Protein AF-W7C9S0-F1 (afdb_monomer)

Mean predicted aligned error: 5.29 Å

Sequence (130 aa):
YPRTDSDLITTSEFAYLKENLEDMKALLNTTINTPQTEPRTRYVNNAKVLEHYAIIPTQKLPLLNKLSEKEKNIYESILKHTLMMFMGDFLYEQTNLTLEVNGLSFNASGNVPMEKGWKALTSDESKKEK

InterPro domains:
  IPR000380 DNA topoisomerase, type IA [PTHR11390] (1-125)
  IPR013497 DNA topoisomerase, type IA, central [PF01131] (1-129)
  IPR013497 DNA topoisomerase, type IA, central [PS52039] (1-130)
  IPR013825 DNA topoisomerase, type IA, central region, subdomain 2 [G3DSA:2.70.20.10] (89-129)
  IPR013826 DNA topoisomerase, type IA, central region, subdomain 3 [G3DSA:1.10.290.10] (1-88)
  IPR023405 DNA topoisomerase, type IA, core domain [SSF56712] (1-129)

pLDDT: mean 92.01, std 13.21, range [2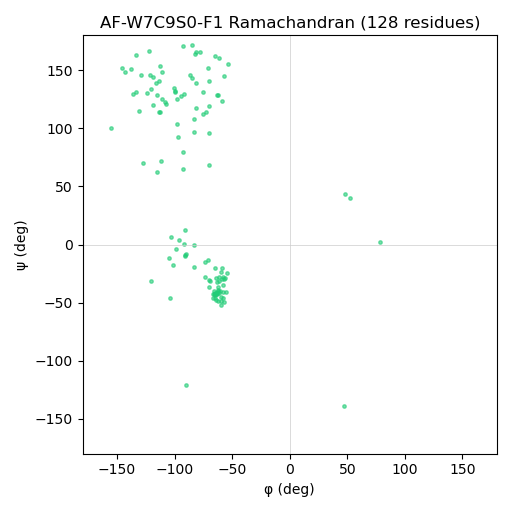9.5, 98.12]

Foldseek 3Di:
DAPDPAQADEPVQLVLCLVCVVVLCVLVVHDADQQQSDDDPVHYDPVPDDPDHDDADDSDDDDLVPDDPVRSVVNNVRSLVSSLNRKDDWDKDKDWDWDADPNDIDIDMDIGTDDCISVVSVDPPPPPDD

Secondary structure (DSSP, 8-state):
--------B-HHHHHHHHHTHHHHHHHTT--------S--TTTB-TTT--S-------SS---GGGS-HHHHHHHHHHHHHHHHTTSPP-EEEEEEEEEEETTEEEEEEEEEEEE-GGGGGT--------

Organism: NCBI:txid1265861

Nearest PDB structures (foldseek):
  2o59-assembly1_A  TM=8.125E-01  e=8.450E-06  Escherichia coli
  2o5e-assembly1_A  TM=8.226E-01  e=1.154E-05  Escherichia coli
  2o19-assembly2_B  TM=8.246E-01  e=2.023E-05  Escherichia coli
  5gvc-assembly1_A  TM=6.255E-01  e=3.808E-03  Homo sapiens
  5gve-assembly1_A  TM=5.679E-01  e=3.158E-03  Homo sapiens

Solvent-accessible surface area (backbone atoms only — not comparable to full-atom values): 8102 Å² total; per-residue (Å²): 109,93,88,50,92,39,79,30,33,34,67,69,57,51,51,48,49,61,73,42,43,67,60,57,30,57,76,68,75,50,92,76,72,58,80,40,83,63,89,47,75,90,43,34,34,66,89,78,40,72,97,45,36,35,78,61,81,63,87,75,78,77,66,65,89,78,43,55,72,69,56,38,54,53,48,52,51,34,48,54,59,54,53,35,68,24,22,46,70,64,39,61,50,75,51,77,46,78,47,76,58,96,91,42,81,45,78,50,74,50,75,46,82,75,38,55,36,34,53,68,82,67,65,73,90,76,80,77,84,128

Radius of gyration: 19.3 Å; Cα contacts (8 Å, |Δi|>4): 145; chains: 1; bounding box: 35×36×61 Å

Structure (mmCIF, N/CA/C/O backbone):
data_AF-W7C9S0-F1
#
_entry.id   AF-W7C9S0-F1
#
loop_
_atom_site.group_PDB
_atom_site.id
_atom_site.type_symbol
_atom_site.label_atom_id
_atom_site.label_alt_id
_atom_site.label_comp_id
_atom_site.label_asym_id
_atom_site.label_entity_id
_atom_site.label_seq_id
_atom_site.pdbx_PDB_ins_code
_atom_site.Cartn_x
_atom_site.Cartn_y
_atom_site.Cartn_z
_atom_site.occupancy
_atom_site.B_iso_or_equiv
_atom_site.auth_seq_id
_atom_site.auth_comp_id
_atom_site.auth_asym_id
_atom_site.auth_atom_id
_atom_site.pdbx_PDB_model_num
ATOM 1 N N . TYR A 1 1 ? 14.780 0.882 -6.952 1.00 89.19 1 TYR A N 1
ATOM 2 C CA . TYR A 1 1 ? 16.017 0.478 -6.247 1.00 89.19 1 TYR A CA 1
ATOM 3 C C . TYR A 1 1 ? 15.613 -0.174 -4.927 1.00 89.19 1 TYR A C 1
ATOM 5 O O . TYR A 1 1 ? 14.808 0.427 -4.234 1.00 89.19 1 TYR A O 1
ATOM 13 N N . PRO A 1 2 ? 16.064 -1.399 -4.593 1.00 91.25 2 PRO A N 1
ATOM 14 C CA . PRO A 1 2 ? 15.486 -2.174 -3.485 1.00 91.25 2 PRO A CA 1
ATOM 15 C C . PRO A 1 2 ? 16.031 -1.823 -2.088 1.00 91.25 2 PRO A C 1
ATOM 17 O O . PRO A 1 2 ? 15.617 -2.444 -1.117 1.00 91.25 2 PRO A O 1
ATOM 20 N N . ARG A 1 3 ? 16.970 -0.875 -1.959 1.00 94.19 3 ARG A N 1
ATOM 21 C CA . ARG A 1 3 ? 17.512 -0.435 -0.660 1.00 94.19 3 ARG A CA 1
ATOM 22 C C . ARG A 1 3 ? 17.065 0.995 -0.369 1.00 94.19 3 ARG A C 1
ATOM 24 O O . ARG A 1 3 ? 17.844 1.925 -0.495 1.00 94.19 3 ARG A O 1
ATOM 31 N N . THR A 1 4 ? 15.795 1.168 -0.054 1.00 93.88 4 THR A N 1
ATOM 32 C CA . THR A 1 4 ? 15.208 2.479 0.234 1.00 93.88 4 THR A CA 1
ATOM 33 C C . THR A 1 4 ? 14.610 2.474 1.633 1.00 93.88 4 THR A C 1
ATOM 35 O O . THR A 1 4 ? 14.114 1.445 2.091 1.00 93.88 4 THR A O 1
ATOM 38 N N . ASP A 1 5 ? 14.686 3.612 2.306 1.00 92.69 5 ASP A N 1
ATOM 39 C CA . ASP A 1 5 ? 13.991 3.926 3.552 1.00 92.69 5 ASP A CA 1
ATOM 40 C C . ASP A 1 5 ? 12.718 4.757 3.306 1.00 92.69 5 ASP A C 1
ATOM 42 O O . ASP A 1 5 ? 11.962 5.015 4.241 1.00 92.69 5 ASP A O 1
ATOM 46 N N . SER A 1 6 ? 12.457 5.148 2.053 1.00 94.31 6 SER A N 1
ATOM 47 C CA . SER A 1 6 ? 11.277 5.920 1.670 1.00 94.31 6 SER A CA 1
ATOM 48 C C . SER A 1 6 ? 10.040 5.039 1.498 1.00 94.31 6 SER A C 1
ATOM 50 O O . SER A 1 6 ? 10.088 3.972 0.884 1.00 94.31 6 SER A O 1
ATOM 52 N N . ASP A 1 7 ? 8.904 5.543 1.971 1.00 94.56 7 ASP A N 1
ATOM 53 C CA . ASP A 1 7 ? 7.554 5.020 1.752 1.00 94.56 7 ASP A CA 1
ATOM 54 C C . ASP A 1 7 ? 6.762 5.835 0.708 1.00 94.56 7 ASP A C 1
ATOM 56 O O . ASP A 1 7 ? 5.579 5.579 0.480 1.00 94.56 7 ASP A O 1
ATOM 60 N N . LEU A 1 8 ? 7.416 6.795 0.042 1.00 97.19 8 LEU A N 1
ATOM 61 C CA . LEU A 1 8 ? 6.802 7.724 -0.906 1.00 97.19 8 LEU A CA 1
ATOM 62 C C . LEU A 1 8 ? 7.280 7.479 -2.338 1.00 97.19 8 LEU A C 1
ATOM 64 O O . LEU A 1 8 ? 8.395 7.019 -2.582 1.00 97.19 8 LEU A O 1
ATOM 68 N N . ILE A 1 9 ? 6.433 7.844 -3.296 1.00 97.56 9 ILE A N 1
ATOM 69 C CA . ILE A 1 9 ? 6.737 7.862 -4.730 1.00 97.56 9 ILE A CA 1
ATOM 70 C C . ILE A 1 9 ? 6.532 9.265 -5.309 1.00 97.56 9 ILE A C 1
ATOM 72 O O . ILE A 1 9 ? 5.940 10.133 -4.661 1.00 97.56 9 ILE A O 1
ATOM 76 N N . THR A 1 10 ? 7.016 9.511 -6.527 1.00 97.31 10 THR A N 1
ATOM 77 C CA . THR A 1 10 ? 6.752 10.776 -7.225 1.00 97.31 10 THR A CA 1
ATOM 78 C C . THR A 1 10 ? 5.523 10.660 -8.127 1.00 97.31 10 THR A C 1
ATOM 80 O O . THR A 1 10 ? 4.973 9.578 -8.356 1.00 97.31 10 THR A O 1
ATOM 83 N N . THR A 1 11 ? 5.079 11.793 -8.666 1.00 97.06 11 THR A N 1
ATOM 84 C CA . THR A 1 11 ? 4.000 11.848 -9.659 1.00 97.06 11 THR A CA 1
ATOM 85 C C . THR A 1 11 ? 4.316 11.038 -10.915 1.00 97.06 11 THR A C 1
ATOM 87 O O . THR A 1 11 ? 3.396 10.507 -11.532 1.00 97.06 11 THR A O 1
ATOM 90 N N . SER A 1 12 ? 5.596 10.912 -11.278 1.00 95.94 12 SER A N 1
ATOM 91 C CA . SER A 1 12 ? 6.033 10.132 -12.439 1.00 95.94 12 SER A CA 1
ATOM 92 C C . SER A 1 12 ? 5.771 8.643 -12.234 1.00 95.94 12 SER A C 1
ATOM 94 O O . SER A 1 12 ? 5.212 7.989 -13.113 1.00 95.94 12 SER A O 1
ATOM 96 N N . GLU A 1 13 ? 6.113 8.112 -11.055 1.00 96.88 13 GLU A N 1
ATOM 97 C CA . GLU A 1 13 ? 5.837 6.714 -10.734 1.00 96.88 13 GLU A CA 1
ATOM 98 C C . GLU A 1 13 ? 4.342 6.435 -10.631 1.00 96.88 13 GLU A C 1
ATOM 100 O O . GLU A 1 13 ? 3.850 5.443 -11.166 1.00 96.88 13 GLU A O 1
ATOM 105 N N . PHE A 1 14 ? 3.600 7.336 -9.986 1.00 98.06 14 PHE A N 1
ATOM 106 C CA . PHE A 1 14 ? 2.153 7.200 -9.876 1.00 98.06 14 PHE A CA 1
ATOM 107 C C . PHE A 1 14 ? 1.478 7.120 -11.254 1.00 98.06 14 PHE A C 1
ATOM 109 O O . PHE A 1 14 ? 0.576 6.305 -11.442 1.00 98.06 14 PHE A O 1
ATOM 116 N N . ALA A 1 15 ? 1.930 7.927 -12.221 1.00 97.69 15 ALA A N 1
ATOM 117 C CA . ALA A 1 15 ? 1.369 7.952 -13.568 1.00 97.69 15 ALA A CA 1
ATOM 118 C C . ALA A 1 15 ? 1.477 6.587 -14.265 1.00 97.69 15 ALA A C 1
ATOM 120 O O . ALA A 1 15 ? 0.456 6.046 -14.688 1.00 97.69 15 ALA A O 1
ATOM 121 N N . TYR A 1 16 ? 2.668 5.976 -14.310 1.00 97.38 16 TYR A N 1
ATOM 122 C CA . TYR A 1 16 ? 2.798 4.674 -14.975 1.00 97.38 16 TYR A CA 1
ATOM 123 C C . TYR A 1 16 ? 2.116 3.547 -14.192 1.00 97.38 16 TYR A C 1
ATOM 125 O O . TYR A 1 16 ? 1.641 2.584 -14.793 1.00 97.38 16 TYR A O 1
ATOM 133 N N . LEU A 1 17 ? 2.047 3.634 -12.859 1.00 98.12 17 LEU A N 1
ATOM 134 C CA . LEU A 1 17 ? 1.304 2.657 -12.060 1.00 98.12 17 LEU A CA 1
ATOM 135 C C . LEU A 1 17 ? -0.199 2.729 -12.353 1.00 98.12 17 LEU A C 1
ATOM 137 O O . LEU A 1 17 ? -0.846 1.691 -12.459 1.00 98.12 17 LEU A O 1
ATOM 141 N N . LYS A 1 18 ? -0.746 3.940 -12.524 1.00 97.81 18 LYS A N 1
ATOM 142 C CA . LYS A 1 18 ? -2.142 4.156 -12.929 1.00 97.81 18 LYS A CA 1
ATOM 143 C C . LYS A 1 18 ? -2.409 3.592 -14.326 1.00 97.81 18 LYS A C 1
ATOM 145 O O . LYS A 1 18 ? -3.433 2.947 -14.523 1.00 97.81 18 LYS A O 1
ATOM 150 N N . GLU A 1 19 ? -1.491 3.792 -15.272 1.00 97.25 19 GLU A N 1
ATOM 151 C CA . GLU A 1 19 ? -1.598 3.237 -16.630 1.00 97.25 19 GLU A CA 1
ATOM 152 C C . GLU A 1 19 ? -1.601 1.700 -16.640 1.00 97.25 19 GLU A C 1
ATOM 154 O O . GLU A 1 19 ? -2.376 1.097 -17.374 1.00 97.25 19 GLU A O 1
ATOM 159 N N . ASN A 1 20 ? -0.790 1.063 -15.788 1.00 96.62 20 ASN A N 1
ATOM 160 C CA . ASN A 1 20 ? -0.679 -0.400 -15.695 1.00 96.62 20 ASN A CA 1
ATOM 161 C C . ASN A 1 20 ? -1.644 -1.029 -14.668 1.00 96.62 20 ASN A C 1
ATOM 163 O O . ASN A 1 20 ? -1.480 -2.191 -14.293 1.00 96.62 20 ASN A O 1
ATOM 167 N N . LEU A 1 21 ? -2.632 -0.281 -14.164 1.00 96.81 21 LEU A N 1
ATOM 168 C CA . LEU A 1 21 ? -3.471 -0.714 -13.043 1.00 96.81 21 LEU A CA 1
ATOM 169 C C . LEU A 1 21 ? -4.242 -2.008 -13.334 1.00 96.81 21 LEU A C 1
ATOM 171 O O . LEU A 1 21 ? -4.268 -2.914 -12.499 1.00 96.81 21 LEU A O 1
ATOM 175 N N . GLU A 1 22 ? -4.848 -2.104 -14.516 1.00 96.00 22 GLU A N 1
ATOM 176 C CA . GLU A 1 22 ? -5.620 -3.285 -14.914 1.00 96.00 22 GLU A CA 1
ATOM 177 C C . GLU A 1 22 ? -4.721 -4.501 -15.162 1.00 96.00 22 GLU A C 1
ATOM 179 O O . GLU A 1 22 ? -5.062 -5.609 -14.746 1.00 96.00 22 GLU A O 1
ATOM 184 N N . ASP A 1 23 ? -3.525 -4.300 -15.717 1.00 96.31 23 ASP A N 1
ATOM 185 C CA . ASP A 1 23 ? -2.553 -5.379 -15.897 1.00 96.31 23 ASP A CA 1
ATOM 186 C C . ASP A 1 23 ? -2.059 -5.910 -14.544 1.00 96.31 23 ASP A C 1
ATOM 188 O O . ASP A 1 23 ? -1.999 -7.121 -14.332 1.00 96.31 23 ASP A O 1
ATOM 192 N N . MET A 1 24 ? -1.778 -5.028 -13.577 1.00 96.19 24 MET A N 1
ATOM 193 C CA . MET A 1 24 ? -1.408 -5.435 -12.214 1.00 96.19 24 MET A CA 1
ATOM 194 C C . MET A 1 24 ? -2.514 -6.256 -11.531 1.00 96.19 24 MET A C 1
ATOM 196 O O . MET A 1 24 ? -2.214 -7.243 -10.853 1.00 96.19 24 MET A O 1
ATOM 200 N N . LYS A 1 25 ? -3.790 -5.889 -11.719 1.00 95.62 25 LYS A N 1
ATOM 201 C CA . LYS A 1 25 ? -4.937 -6.670 -11.219 1.00 95.62 25 LYS A CA 1
ATOM 202 C C . LYS A 1 25 ? -5.026 -8.038 -11.892 1.00 95.62 25 LYS A C 1
ATOM 204 O O . LYS A 1 25 ? -5.234 -9.041 -11.205 1.00 95.62 25 LYS A O 1
ATOM 209 N N . ALA A 1 26 ? -4.828 -8.085 -13.209 1.00 95.00 26 ALA A N 1
ATOM 210 C CA . ALA A 1 26 ? -4.828 -9.321 -13.982 1.00 95.00 26 ALA A CA 1
ATOM 211 C C . ALA A 1 26 ? -3.700 -10.267 -13.542 1.00 95.00 26 ALA A C 1
ATOM 213 O O . ALA A 1 26 ? -3.939 -11.460 -13.377 1.00 95.00 26 ALA A O 1
ATOM 214 N N . LEU A 1 27 ? -2.501 -9.745 -13.253 1.00 94.06 27 LEU A N 1
ATOM 215 C CA . LEU A 1 27 ? -1.377 -10.539 -12.741 1.00 94.06 27 LEU A CA 1
ATOM 216 C C . LEU A 1 27 ? -1.706 -11.260 -11.424 1.00 94.06 27 LEU A C 1
ATOM 218 O O . LEU A 1 27 ? -1.233 -12.373 -11.202 1.00 94.06 27 LEU A O 1
ATOM 222 N N . LEU A 1 28 ? -2.517 -10.641 -10.562 1.00 92.50 28 LEU A N 1
ATOM 223 C CA . LEU A 1 28 ? -2.9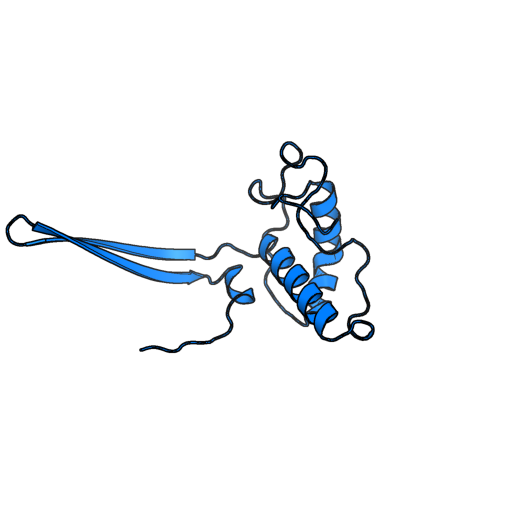62 -11.226 -9.295 1.00 92.50 28 LEU A CA 1
ATOM 224 C C . LEU A 1 28 ? -4.289 -11.992 -9.400 1.00 92.50 28 LEU A C 1
ATOM 226 O O . LEU A 1 28 ? -4.768 -12.492 -8.382 1.00 92.50 28 LEU A O 1
ATOM 230 N N . ASN A 1 29 ? -4.901 -12.067 -10.588 1.00 92.56 29 ASN A N 1
ATOM 231 C CA . ASN A 1 29 ? -6.251 -12.599 -10.799 1.00 92.56 29 ASN A CA 1
ATOM 232 C C . ASN A 1 29 ? -7.279 -12.024 -9.803 1.00 92.56 29 ASN A C 1
ATOM 234 O O . ASN A 1 29 ? -8.077 -12.762 -9.222 1.00 92.56 29 ASN A O 1
ATOM 238 N N . THR A 1 30 ? -7.237 -10.711 -9.559 1.00 88.75 30 THR A N 1
ATOM 239 C CA . THR A 1 30 ? -8.077 -10.055 -8.548 1.00 88.75 30 THR A CA 1
ATOM 240 C C . THR A 1 30 ? -9.015 -9.015 -9.154 1.00 88.75 30 THR A C 1
ATOM 242 O O . THR A 1 30 ? -8.653 -8.293 -10.078 1.00 88.75 30 THR A O 1
ATOM 245 N N . THR A 1 31 ? -10.226 -8.905 -8.607 1.00 88.88 31 THR A N 1
ATOM 246 C CA . THR A 1 31 ? -11.254 -7.940 -9.026 1.00 88.88 31 THR A CA 1
ATOM 247 C C . THR A 1 31 ? -11.542 -6.954 -7.896 1.00 88.88 31 THR A C 1
ATOM 249 O O . THR A 1 31 ? -12.637 -6.918 -7.333 1.00 88.88 31 THR A O 1
ATOM 252 N N . ILE A 1 32 ? -10.525 -6.187 -7.508 1.00 92.25 32 ILE A N 1
ATOM 253 C CA . ILE A 1 32 ? -10.644 -5.149 -6.478 1.00 92.25 32 ILE A CA 1
ATOM 254 C C . ILE A 1 32 ? -11.155 -3.831 -7.061 1.00 92.25 32 ILE A C 1
ATOM 256 O O . ILE A 1 32 ? -10.774 -3.426 -8.162 1.00 92.25 32 ILE A O 1
ATOM 260 N N . ASN A 1 33 ? -11.974 -3.127 -6.280 1.00 94.38 33 ASN A N 1
ATOM 261 C CA . ASN A 1 33 ? -12.354 -1.756 -6.593 1.00 94.38 33 ASN A CA 1
ATOM 262 C C . ASN A 1 33 ? -11.191 -0.800 -6.286 1.00 94.38 33 ASN A C 1
ATOM 264 O O . ASN A 1 33 ? -10.623 -0.833 -5.191 1.00 94.38 33 ASN A O 1
ATOM 268 N N . THR A 1 34 ? -10.873 0.075 -7.236 1.00 96.25 34 THR A N 1
ATOM 269 C CA . THR A 1 34 ? -9.762 1.030 -7.150 1.00 96.25 34 THR A CA 1
ATOM 270 C C . THR A 1 34 ? -10.239 2.456 -7.439 1.00 96.25 34 THR A C 1
ATOM 272 O O . THR A 1 34 ? -9.945 2.996 -8.507 1.00 96.25 34 THR A O 1
ATOM 275 N N . PRO A 1 35 ? -11.022 3.067 -6.531 1.00 96.50 35 PRO A N 1
ATOM 276 C CA . PRO A 1 35 ? -11.611 4.386 -6.758 1.00 96.50 35 PRO A CA 1
ATOM 277 C C . PRO A 1 35 ? -10.594 5.537 -6.666 1.00 96.50 35 PRO A C 1
ATOM 279 O O . PRO A 1 35 ? -10.898 6.648 -7.088 1.00 96.50 35 PRO A O 1
ATOM 282 N N . GLN A 1 36 ? -9.401 5.308 -6.103 1.00 97.12 36 GLN A N 1
ATOM 283 C CA . GLN A 1 36 ? -8.397 6.350 -5.871 1.00 97.12 36 GLN A CA 1
ATOM 284 C C . GLN A 1 36 ? -7.422 6.434 -7.046 1.00 97.12 36 GLN A C 1
ATOM 286 O O . GLN A 1 36 ? -6.314 5.909 -6.992 1.00 97.12 36 GLN A O 1
ATOM 291 N N . THR A 1 37 ? -7.837 7.092 -8.128 1.00 95.62 37 THR A N 1
ATOM 292 C CA . THR A 1 37 ? -7.013 7.246 -9.339 1.00 95.62 37 THR A CA 1
ATOM 293 C C . THR A 1 37 ? -6.243 8.562 -9.401 1.00 95.62 37 THR A C 1
ATOM 295 O O . THR A 1 37 ? -5.572 8.823 -10.395 1.00 95.62 37 THR A O 1
ATOM 298 N N . GLU A 1 38 ? -6.319 9.391 -8.364 1.00 97.44 38 GLU A N 1
ATOM 299 C CA . GLU A 1 38 ? -5.589 10.656 -8.271 1.00 97.44 38 GLU A CA 1
ATOM 300 C C . GLU A 1 38 ? -4.502 10.589 -7.186 1.00 97.44 38 GLU A C 1
ATOM 302 O O . GLU A 1 38 ? -4.680 9.879 -6.190 1.00 97.44 38 GLU A O 1
ATOM 307 N N . PRO A 1 39 ? -3.374 11.309 -7.345 1.00 96.75 39 PRO A N 1
ATOM 308 C CA . PRO A 1 39 ? -2.291 11.288 -6.369 1.00 96.75 39 PRO A CA 1
ATOM 309 C C . PRO A 1 39 ? -2.755 11.739 -4.979 1.00 96.75 39 PRO A C 1
ATOM 311 O O . PRO A 1 39 ? -3.225 12.862 -4.793 1.00 96.75 39 PRO A O 1
ATOM 314 N N . ARG A 1 40 ? -2.562 10.886 -3.969 1.00 96.75 40 ARG A N 1
ATOM 315 C CA . ARG A 1 40 ? -2.791 11.232 -2.557 1.00 96.75 40 ARG A CA 1
ATOM 316 C C . ARG A 1 40 ? -1.460 11.572 -1.897 1.00 96.75 40 ARG A C 1
ATOM 318 O O . ARG A 1 40 ? -0.520 10.782 -1.960 1.00 96.75 40 ARG A O 1
ATOM 325 N N . THR A 1 41 ? -1.399 12.698 -1.188 1.00 95.00 41 THR A N 1
ATOM 326 C CA . THR A 1 41 ? -0.174 13.221 -0.540 1.00 95.00 41 THR A CA 1
ATOM 327 C C . THR A 1 41 ? 0.468 12.273 0.474 1.00 95.00 41 THR A C 1
ATOM 329 O O . THR A 1 41 ? 1.650 12.413 0.781 1.00 95.00 41 THR A O 1
ATOM 332 N N . ARG A 1 42 ? -0.304 11.307 0.987 1.00 94.94 42 ARG A N 1
ATOM 333 C CA . ARG A 1 42 ? 0.172 10.231 1.864 1.00 94.94 42 ARG A CA 1
ATOM 334 C C . ARG A 1 42 ? 1.165 9.289 1.178 1.00 94.94 42 ARG A C 1
ATOM 336 O O . ARG A 1 42 ? 1.989 8.714 1.871 1.00 94.94 42 ARG A O 1
ATOM 343 N N . TYR A 1 43 ? 1.063 9.123 -0.139 1.00 96.12 43 TYR A N 1
ATOM 344 C CA . TYR A 1 43 ? 1.861 8.164 -0.910 1.00 96.12 43 TYR A CA 1
ATOM 345 C C . TYR A 1 43 ? 2.695 8.852 -1.994 1.00 96.12 43 TYR A C 1
ATOM 347 O O . TYR A 1 43 ? 3.787 8.400 -2.316 1.00 96.12 43 TYR A O 1
ATOM 355 N N . VAL A 1 44 ? 2.190 9.957 -2.552 1.00 97.62 44 VAL A N 1
ATOM 356 C CA . VAL A 1 44 ? 2.814 10.669 -3.670 1.00 97.62 44 VAL A CA 1
ATOM 357 C C . VAL A 1 44 ? 3.296 12.039 -3.207 1.00 97.62 44 VAL A C 1
ATOM 359 O O . VAL A 1 44 ? 2.486 12.898 -2.849 1.00 97.62 44 VAL A O 1
ATOM 362 N N . ASN A 1 45 ? 4.612 12.257 -3.205 1.00 97.38 45 ASN A N 1
ATOM 363 C CA . ASN A 1 45 ? 5.198 13.530 -2.791 1.00 97.38 45 ASN A CA 1
ATOM 364 C C . ASN A 1 45 ? 6.587 13.778 -3.403 1.00 97.38 45 ASN A C 1
ATOM 366 O O . ASN A 1 45 ? 7.604 13.328 -2.879 1.00 97.38 45 ASN A O 1
ATOM 370 N N . ASN A 1 46 ? 6.638 14.596 -4.455 1.00 95.25 46 ASN A N 1
ATOM 371 C CA . ASN A 1 46 ? 7.880 14.921 -5.168 1.00 95.25 46 ASN A CA 1
ATOM 372 C C . ASN A 1 46 ? 8.929 15.629 -4.296 1.00 95.25 46 ASN A C 1
ATOM 374 O O . ASN A 1 46 ? 10.115 15.518 -4.570 1.00 95.25 46 ASN A O 1
ATOM 378 N N . ALA A 1 47 ? 8.508 16.368 -3.265 1.00 93.38 47 ALA A N 1
ATOM 379 C CA . ALA A 1 47 ? 9.420 17.148 -2.428 1.00 93.38 47 ALA A CA 1
ATOM 380 C C . ALA A 1 47 ? 10.085 16.319 -1.318 1.00 93.38 47 ALA A C 1
ATOM 382 O O . ALA A 1 47 ? 11.083 16.751 -0.748 1.00 93.38 47 ALA A O 1
ATOM 383 N N . LYS A 1 48 ? 9.510 15.161 -0.973 1.00 90.94 48 LYS A N 1
ATOM 384 C CA . LYS A 1 48 ? 10.003 14.287 0.105 1.00 90.94 48 LYS A CA 1
ATOM 385 C C . LYS A 1 48 ? 10.731 13.046 -0.402 1.00 90.94 48 LYS A C 1
ATOM 387 O O . LYS A 1 48 ? 11.367 12.361 0.392 1.00 90.94 48 LYS A O 1
ATOM 392 N N . VAL A 1 49 ? 10.638 12.758 -1.696 1.00 87.94 49 VAL A N 1
ATOM 393 C CA . VAL A 1 49 ? 11.443 11.718 -2.334 1.00 87.94 49 VAL A CA 1
ATOM 394 C C . VAL A 1 49 ? 12.816 12.307 -2.646 1.00 87.94 49 VAL A C 1
ATOM 396 O O . VAL A 1 49 ? 12.924 13.273 -3.397 1.00 87.94 49 VAL A O 1
ATOM 399 N N . LEU A 1 50 ? 13.854 11.735 -2.034 1.00 85.31 50 LEU A N 1
ATOM 400 C CA . LEU A 1 50 ? 15.251 12.078 -2.299 1.00 85.31 50 LEU A CA 1
ATOM 401 C C . LEU A 1 50 ? 15.790 11.185 -3.430 1.00 85.31 50 LEU A C 1
ATOM 403 O O . LEU A 1 50 ? 15.253 11.175 -4.533 1.00 85.31 50 LEU A O 1
ATOM 407 N N . GLU A 1 51 ? 16.842 10.413 -3.166 1.00 87.69 51 GLU A N 1
ATOM 408 C CA . GLU A 1 51 ? 17.501 9.577 -4.174 1.00 87.69 51 GLU A CA 1
ATOM 409 C C . GLU A 1 51 ? 16.678 8.338 -4.556 1.00 87.69 51 GLU A C 1
ATOM 411 O O . GLU A 1 51 ? 16.788 7.829 -5.677 1.00 87.69 51 GLU A O 1
ATOM 416 N N . HIS A 1 52 ? 15.847 7.836 -3.638 1.00 93.75 52 HIS A N 1
ATOM 417 C CA . HIS A 1 52 ? 15.090 6.603 -3.822 1.00 93.75 52 HIS A CA 1
ATOM 418 C C . HIS A 1 52 ? 13.645 6.751 -3.345 1.00 93.75 52 HIS A C 1
ATOM 420 O O . HIS A 1 52 ? 13.387 7.166 -2.220 1.00 93.75 52 HIS A O 1
ATOM 426 N N . TYR A 1 53 ? 12.706 6.366 -4.208 1.00 95.62 53 TYR A N 1
ATOM 427 C CA . TYR A 1 53 ? 11.297 6.181 -3.864 1.00 95.62 53 TYR A CA 1
ATOM 428 C C . TYR A 1 53 ? 11.045 4.776 -3.293 1.00 95.62 53 TYR A C 1
ATOM 430 O O . TYR A 1 53 ? 11.936 3.921 -3.320 1.00 95.62 53 TYR A O 1
ATOM 438 N N . ALA A 1 54 ? 9.832 4.544 -2.790 1.00 97.25 54 ALA A N 1
ATOM 439 C CA . ALA A 1 54 ? 9.365 3.263 -2.261 1.00 97.25 54 ALA A CA 1
ATOM 440 C C . ALA A 1 54 ? 9.535 2.088 -3.240 1.00 97.25 54 ALA A C 1
ATOM 442 O O . ALA A 1 54 ? 9.548 2.241 -4.458 1.00 97.25 54 ALA A O 1
ATOM 443 N N . ILE A 1 55 ? 9.626 0.861 -2.729 1.00 97.69 55 ILE A N 1
ATOM 444 C CA . ILE A 1 55 ? 9.695 -0.316 -3.604 1.00 97.69 55 ILE A CA 1
ATOM 445 C C . ILE A 1 55 ? 8.319 -0.559 -4.236 1.00 97.69 55 ILE A C 1
ATOM 447 O O . ILE A 1 55 ? 7.369 -0.926 -3.551 1.00 97.69 55 ILE A O 1
ATOM 451 N N . ILE A 1 56 ? 8.242 -0.391 -5.555 1.00 97.44 56 ILE A N 1
ATOM 452 C CA . ILE A 1 56 ? 7.045 -0.600 -6.378 1.00 97.44 56 ILE A CA 1
ATOM 453 C C . ILE A 1 56 ? 7.396 -1.416 -7.636 1.00 97.44 56 ILE A C 1
ATOM 455 O O . ILE A 1 56 ? 8.580 -1.523 -7.987 1.00 97.44 56 ILE A O 1
ATOM 459 N N . PRO A 1 57 ? 6.404 -2.004 -8.330 1.00 97.06 57 PRO A N 1
ATOM 460 C CA . PRO A 1 57 ? 6.605 -2.596 -9.644 1.00 97.06 57 PRO A CA 1
ATOM 461 C C . PRO A 1 57 ? 7.155 -1.558 -10.618 1.00 97.06 57 PRO A C 1
ATOM 463 O O . PRO A 1 57 ? 6.792 -0.388 -10.563 1.00 97.06 57 PRO A O 1
ATOM 466 N N . THR A 1 58 ? 8.010 -1.989 -11.536 1.00 95.19 58 THR A N 1
ATOM 467 C CA . THR A 1 58 ? 8.427 -1.148 -12.657 1.00 95.19 58 THR A CA 1
ATOM 468 C C . THR A 1 58 ? 7.334 -1.106 -13.727 1.00 95.19 58 THR A C 1
ATOM 470 O O . THR A 1 58 ? 6.443 -1.953 -13.752 1.00 95.19 58 THR A O 1
ATOM 473 N N . GLN A 1 59 ? 7.443 -0.163 -14.668 1.00 94.44 59 GLN A N 1
ATOM 474 C CA . GLN A 1 59 ? 6.511 -0.034 -15.797 1.00 94.44 59 GLN A CA 1
ATOM 475 C C . GLN A 1 59 ? 6.399 -1.313 -16.649 1.00 94.44 59 GLN A C 1
ATOM 477 O O . GLN A 1 59 ? 5.360 -1.572 -17.244 1.00 94.44 59 GLN A O 1
ATOM 482 N N . LYS A 1 60 ? 7.458 -2.131 -16.717 1.00 94.50 60 LYS A N 1
ATOM 483 C CA . LYS A 1 60 ? 7.440 -3.409 -17.435 1.00 94.50 60 LYS A CA 1
ATOM 484 C C . LYS A 1 60 ? 7.180 -4.558 -16.465 1.00 94.50 60 LYS A C 1
ATOM 486 O O . LYS A 1 60 ? 8.098 -5.008 -15.777 1.00 94.50 60 LYS A O 1
ATOM 491 N N . LEU A 1 61 ? 5.954 -5.071 -16.474 1.00 94.50 61 LEU A N 1
ATOM 492 C CA . LEU A 1 61 ? 5.566 -6.216 -15.653 1.00 94.50 61 LEU A CA 1
ATOM 493 C C . LEU A 1 61 ? 6.233 -7.521 -16.152 1.00 94.50 61 LEU A C 1
ATOM 495 O O . LEU A 1 61 ? 6.385 -7.725 -17.362 1.00 94.50 61 LEU A O 1
ATOM 499 N N . PRO A 1 62 ? 6.674 -8.411 -15.245 1.00 93.44 62 PRO A N 1
ATOM 500 C CA . PRO A 1 62 ? 7.298 -9.676 -15.593 1.00 93.44 62 PRO A CA 1
ATOM 501 C C . PRO A 1 62 ? 6.253 -10.740 -15.938 1.00 93.44 62 PRO A C 1
ATOM 503 O O . PRO A 1 62 ? 5.079 -10.652 -15.585 1.00 93.44 62 PRO A O 1
ATOM 506 N N . LEU A 1 63 ? 6.718 -11.824 -16.553 1.00 93.00 63 LEU A N 1
ATOM 507 C CA . LEU A 1 63 ? 5.943 -13.056 -16.651 1.00 93.00 63 LEU A CA 1
ATOM 508 C C . LEU A 1 63 ? 6.129 -13.848 -15.352 1.00 93.00 63 LEU A C 1
ATOM 510 O O . LEU A 1 63 ? 7.206 -14.397 -15.119 1.00 93.00 63 LEU A O 1
ATOM 514 N N . LEU A 1 64 ? 5.094 -13.911 -14.508 1.00 90.56 64 LEU A N 1
ATOM 515 C CA . LEU A 1 64 ? 5.177 -14.540 -13.178 1.00 90.56 64 LEU A CA 1
ATOM 516 C C . LEU A 1 64 ? 5.602 -16.016 -13.221 1.00 90.56 64 LEU A C 1
ATOM 518 O O . LEU A 1 64 ? 6.224 -16.500 -12.283 1.00 90.56 64 LEU A O 1
ATOM 522 N N . ASN A 1 65 ? 5.310 -16.728 -14.312 1.00 90.38 65 ASN A N 1
ATOM 523 C CA . ASN A 1 65 ? 5.702 -18.129 -14.500 1.00 90.38 65 ASN A C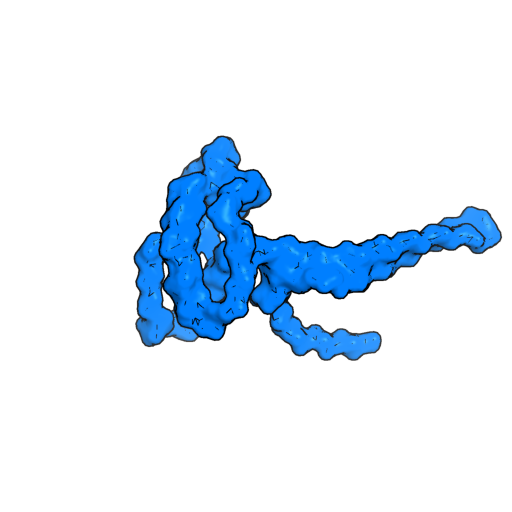A 1
ATOM 524 C C . ASN A 1 65 ? 7.211 -18.337 -14.723 1.00 90.38 65 ASN A C 1
ATOM 526 O O . ASN A 1 65 ? 7.673 -19.473 -14.672 1.00 90.38 65 ASN A O 1
ATOM 530 N N . LYS A 1 66 ? 7.972 -17.269 -14.990 1.00 94.62 66 LYS A N 1
ATOM 531 C CA . LYS A 1 66 ? 9.436 -17.316 -15.121 1.00 94.62 66 LYS A CA 1
ATOM 532 C C . LYS A 1 66 ? 10.163 -17.053 -13.804 1.00 94.62 66 LYS A C 1
ATOM 534 O O . LYS A 1 66 ? 11.381 -17.194 -13.764 1.00 94.62 66 LYS A O 1
ATOM 539 N N . LEU A 1 67 ? 9.441 -16.636 -12.766 1.00 95.00 67 LEU A N 1
ATOM 540 C CA . LEU A 1 67 ? 9.998 -16.375 -11.446 1.00 95.00 67 LEU A CA 1
ATOM 541 C C . LEU A 1 67 ? 10.029 -17.668 -10.631 1.00 95.00 67 LEU A C 1
ATOM 543 O O . LEU A 1 67 ? 9.122 -18.498 -10.727 1.00 95.00 67 LEU A O 1
ATOM 547 N N . SER A 1 68 ? 11.046 -17.820 -9.787 1.00 97.62 68 SER A N 1
ATOM 548 C CA . SER A 1 68 ? 10.995 -18.814 -8.717 1.00 97.62 68 SER A CA 1
ATOM 549 C C . SER A 1 68 ? 9.841 -18.503 -7.762 1.00 97.62 68 SER A C 1
ATOM 551 O O . SER A 1 68 ? 9.373 -17.368 -7.668 1.00 97.62 68 SER A O 1
ATOM 553 N N . GLU A 1 69 ? 9.402 -19.495 -6.992 1.00 96.75 69 GLU A N 1
ATOM 554 C CA . GLU A 1 69 ? 8.326 -19.311 -6.013 1.00 96.75 69 GLU A CA 1
ATOM 555 C C . GLU A 1 69 ? 8.622 -18.172 -5.022 1.00 96.75 69 GLU A C 1
ATOM 557 O O . GLU A 1 69 ? 7.760 -17.345 -4.738 1.00 96.75 69 GLU A O 1
ATOM 562 N N . LYS A 1 70 ? 9.872 -18.062 -4.551 1.00 97.38 70 LYS A N 1
ATOM 563 C CA . LYS A 1 70 ? 10.285 -16.991 -3.632 1.00 97.38 70 LYS A CA 1
ATOM 564 C C . LYS A 1 70 ? 10.202 -15.611 -4.282 1.00 97.38 70 LYS A C 1
ATOM 566 O O . LYS A 1 70 ? 9.677 -14.684 -3.672 1.00 97.38 70 LYS A O 1
ATOM 571 N N . GLU A 1 71 ? 10.705 -15.473 -5.506 1.00 97.06 71 GLU A N 1
ATOM 572 C CA . GLU A 1 71 ? 10.640 -14.212 -6.254 1.00 97.06 71 GLU A CA 1
ATOM 573 C C . GLU A 1 71 ? 9.196 -13.826 -6.556 1.00 97.06 71 GLU A C 1
ATOM 575 O O . GLU A 1 71 ? 8.825 -12.668 -6.384 1.00 97.06 71 GLU A O 1
ATOM 580 N N . LYS A 1 72 ? 8.370 -14.803 -6.943 1.00 96.44 72 LYS A N 1
ATOM 581 C CA . LYS A 1 72 ? 6.944 -14.611 -7.179 1.00 96.44 72 LYS A CA 1
ATOM 582 C C . LYS A 1 72 ? 6.240 -14.113 -5.917 1.00 96.44 72 LYS A C 1
ATOM 584 O O . LYS A 1 72 ? 5.560 -13.099 -5.986 1.00 96.44 72 LYS A O 1
ATOM 589 N N . ASN A 1 73 ? 6.463 -14.743 -4.764 1.00 95.56 73 ASN A N 1
ATOM 590 C CA . ASN A 1 73 ? 5.842 -14.335 -3.499 1.00 95.56 73 ASN A CA 1
ATOM 591 C C . ASN A 1 73 ? 6.234 -12.905 -3.091 1.00 95.56 73 ASN A C 1
ATOM 593 O O . ASN A 1 73 ? 5.387 -12.121 -2.656 1.00 95.56 73 ASN A O 1
ATOM 597 N N . ILE A 1 74 ? 7.511 -12.542 -3.260 1.00 96.38 74 ILE A N 1
ATOM 598 C CA . ILE A 1 74 ? 7.991 -11.177 -3.001 1.00 96.38 74 ILE A CA 1
ATOM 599 C C . ILE A 1 74 ? 7.332 -10.196 -3.975 1.00 96.38 74 ILE A C 1
ATOM 601 O O . ILE A 1 74 ? 6.818 -9.160 -3.556 1.00 96.38 74 ILE A O 1
ATOM 605 N N . TYR A 1 75 ? 7.311 -10.524 -5.266 1.00 96.94 75 TYR A N 1
ATOM 606 C CA . TYR A 1 75 ? 6.757 -9.654 -6.296 1.00 96.94 75 TYR A CA 1
ATOM 607 C C . TYR A 1 75 ? 5.245 -9.450 -6.135 1.00 96.94 75 TYR A C 1
ATOM 609 O O . TYR A 1 75 ? 4.767 -8.321 -6.209 1.00 96.94 75 TYR A O 1
ATOM 617 N N . GLU A 1 76 ? 4.491 -10.508 -5.837 1.00 95.50 76 GLU A N 1
ATOM 618 C CA . GLU A 1 76 ? 3.062 -10.418 -5.529 1.00 95.50 76 GLU A CA 1
ATOM 619 C C . GLU A 1 76 ? 2.796 -9.589 -4.270 1.00 95.50 76 GLU A C 1
ATOM 621 O O . GLU A 1 76 ? 1.824 -8.837 -4.231 1.00 95.50 76 GLU A O 1
ATOM 626 N N . SER A 1 77 ? 3.663 -9.674 -3.255 1.00 95.69 77 SER A N 1
ATOM 627 C CA . SER A 1 77 ? 3.556 -8.833 -2.055 1.00 95.69 77 SER A CA 1
ATOM 628 C C . SER A 1 77 ? 3.744 -7.353 -2.392 1.00 95.69 77 SER A C 1
ATOM 630 O O . SER A 1 77 ? 2.971 -6.516 -1.925 1.00 95.69 77 SER A O 1
ATOM 632 N N . ILE A 1 78 ? 4.718 -7.037 -3.252 1.00 96.81 78 ILE A N 1
ATOM 633 C CA . ILE A 1 78 ? 4.942 -5.680 -3.766 1.00 96.81 78 ILE A CA 1
ATOM 634 C C . ILE A 1 78 ? 3.719 -5.209 -4.567 1.00 96.81 78 ILE A C 1
ATOM 636 O O . ILE A 1 78 ? 3.191 -4.138 -4.285 1.00 96.81 78 ILE A O 1
ATOM 640 N N . LEU A 1 79 ? 3.207 -6.025 -5.499 1.00 96.31 79 LEU A N 1
ATOM 641 C CA . LEU A 1 79 ? 2.011 -5.706 -6.289 1.00 96.31 79 LEU A CA 1
ATOM 642 C C . LEU A 1 79 ? 0.788 -5.429 -5.410 1.00 96.31 79 LEU A C 1
ATOM 644 O O . LEU A 1 79 ? 0.128 -4.407 -5.585 1.00 96.31 79 LEU A O 1
ATOM 648 N N . LYS A 1 80 ? 0.489 -6.313 -4.448 1.00 96.12 80 LYS A N 1
ATOM 649 C CA . LYS A 1 80 ? -0.637 -6.140 -3.518 1.00 96.12 80 LYS A CA 1
ATOM 650 C C . LYS A 1 80 ? -0.505 -4.833 -2.746 1.00 96.12 80 LYS A C 1
ATOM 652 O O . LYS A 1 80 ? -1.472 -4.081 -2.668 1.00 96.12 80 LYS A O 1
ATOM 657 N N . HIS A 1 81 ? 0.684 -4.543 -2.217 1.00 96.00 81 HIS A N 1
ATOM 658 C CA . HIS A 1 81 ? 0.937 -3.307 -1.481 1.00 96.00 81 HIS A CA 1
ATOM 659 C C . HIS A 1 81 ? 0.759 -2.067 -2.368 1.00 96.00 81 HIS A C 1
ATOM 661 O O . HIS A 1 81 ? 0.138 -1.094 -1.952 1.00 96.00 81 HIS A O 1
ATOM 667 N N . THR A 1 82 ? 1.239 -2.102 -3.612 1.00 97.12 82 THR A N 1
ATOM 668 C CA . THR A 1 82 ? 1.045 -0.999 -4.561 1.00 97.12 82 THR A CA 1
ATOM 669 C C . THR A 1 82 ? -0.427 -0.796 -4.918 1.00 97.12 82 THR A C 1
ATOM 671 O O . THR A 1 82 ? -0.895 0.340 -4.941 1.00 97.12 82 THR A O 1
ATOM 674 N N . LEU A 1 83 ? -1.193 -1.869 -5.132 1.00 97.12 83 LEU A N 1
ATOM 675 C CA . LEU A 1 83 ? -2.624 -1.777 -5.438 1.00 97.12 83 LEU A CA 1
ATOM 676 C C . LEU A 1 83 ? -3.441 -1.153 -4.300 1.00 97.12 83 LEU A C 1
ATOM 678 O O . LEU A 1 83 ? -4.399 -0.433 -4.576 1.00 97.12 83 LEU A O 1
ATOM 682 N N . MET A 1 84 ? -3.043 -1.358 -3.038 1.00 96.44 84 MET A N 1
ATOM 683 C CA . MET A 1 84 ? -3.697 -0.738 -1.876 1.00 96.44 84 MET A CA 1
ATOM 684 C C . MET A 1 84 ? -3.731 0.795 -1.955 1.00 96.44 84 MET A C 1
ATOM 686 O O . MET A 1 84 ? -4.686 1.393 -1.465 1.00 96.44 84 MET A O 1
ATOM 690 N N . MET A 1 85 ? -2.751 1.432 -2.609 1.00 96.75 85 MET A N 1
ATOM 691 C CA . MET A 1 85 ? -2.728 2.887 -2.829 1.00 96.75 85 MET A CA 1
ATOM 692 C C . MET A 1 85 ? -3.923 3.379 -3.662 1.00 96.75 85 MET A C 1
ATOM 694 O O . MET A 1 85 ? -4.392 4.498 -3.458 1.00 96.75 85 MET A O 1
ATOM 698 N N . PHE A 1 86 ? -4.420 2.540 -4.576 1.00 97.56 86 PHE A N 1
ATOM 699 C CA . PHE A 1 86 ? -5.544 2.849 -5.462 1.00 97.56 86 PHE A CA 1
ATOM 700 C C . PHE A 1 86 ? -6.906 2.444 -4.873 1.00 97.56 86 PHE A C 1
ATOM 702 O O . PHE A 1 86 ? -7.953 2.789 -5.425 1.00 97.56 86 PHE A O 1
ATOM 709 N N . MET A 1 87 ? -6.920 1.702 -3.763 1.00 97.06 87 MET A N 1
ATOM 710 C CA . MET A 1 87 ? -8.139 1.236 -3.100 1.00 97.06 87 MET A CA 1
ATOM 711 C C . MET A 1 87 ? -8.753 2.309 -2.191 1.00 97.06 87 MET A C 1
ATOM 713 O O . MET A 1 87 ? -8.116 3.297 -1.828 1.00 97.06 87 MET A O 1
ATOM 717 N N . GLY A 1 88 ? -10.016 2.104 -1.807 1.00 96.88 88 GLY A N 1
ATOM 718 C CA . GLY A 1 88 ? -10.674 2.920 -0.784 1.00 96.88 88 GLY A CA 1
ATOM 719 C C . GLY A 1 88 ? -10.039 2.762 0.603 1.00 96.88 88 GLY A C 1
ATOM 720 O O . GLY A 1 88 ? -9.329 1.790 0.880 1.00 96.88 88 GLY A O 1
ATOM 721 N N . ASP A 1 89 ? -10.317 3.712 1.491 1.00 95.69 89 ASP A N 1
ATOM 722 C CA . ASP A 1 89 ? -9.845 3.659 2.873 1.00 95.69 89 ASP A CA 1
ATOM 723 C C . ASP A 1 89 ? -10.575 2.567 3.674 1.00 95.69 89 ASP A C 1
ATOM 725 O O . ASP A 1 89 ? -11.712 2.204 3.382 1.00 95.69 89 ASP A O 1
ATOM 729 N N . PHE A 1 90 ? -9.906 2.016 4.689 1.00 95.88 90 PHE A N 1
ATOM 730 C CA . PHE A 1 90 ? -10.557 1.160 5.679 1.00 95.88 90 PHE A CA 1
ATOM 731 C C . PHE A 1 90 ? -11.373 2.042 6.628 1.00 95.88 90 PHE A C 1
ATOM 733 O O . PHE A 1 90 ? -10.790 2.809 7.396 1.00 95.88 90 PHE A O 1
ATOM 740 N N . LEU A 1 91 ? -12.700 1.928 6.578 1.00 96.25 91 LEU A N 1
ATOM 741 C CA . LEU A 1 91 ? -13.606 2.682 7.442 1.00 96.25 91 LEU A CA 1
ATOM 742 C C . LEU A 1 91 ? -14.078 1.797 8.591 1.00 96.25 91 LEU A C 1
ATOM 744 O O . LEU A 1 91 ? -14.459 0.642 8.389 1.00 96.25 91 LEU A O 1
ATOM 748 N N . TYR A 1 92 ? -14.066 2.342 9.801 1.00 96.44 92 TYR A N 1
ATOM 749 C CA . TYR A 1 92 ? -14.540 1.672 11.003 1.00 96.44 92 TYR A CA 1
ATOM 750 C C . TYR A 1 92 ? -15.183 2.681 11.949 1.00 96.44 92 TYR A C 1
ATOM 752 O O . TYR A 1 92 ? -14.819 3.856 11.962 1.00 96.44 92 TYR A O 1
ATOM 760 N N . GLU A 1 93 ? -16.125 2.205 12.750 1.00 97.56 93 GLU A N 1
ATOM 761 C CA . GLU A 1 93 ? -16.700 2.957 13.854 1.00 97.56 93 GLU A CA 1
ATOM 762 C C . GLU A 1 93 ? -15.946 2.611 15.138 1.00 97.56 93 GLU A C 1
ATOM 764 O O . GLU A 1 93 ? -15.771 1.434 15.458 1.00 97.56 93 GLU A O 1
ATOM 769 N N . GLN A 1 94 ? -15.475 3.628 15.860 1.00 97.19 94 GLN A N 1
ATOM 770 C CA . GLN A 1 94 ? -14.805 3.460 17.145 1.00 97.19 94 GLN A CA 1
ATOM 771 C C . GLN A 1 94 ? -15.714 3.924 18.278 1.00 97.19 94 GLN A C 1
ATOM 773 O O . GLN A 1 94 ? -16.069 5.098 18.362 1.00 97.19 94 GLN A O 1
ATOM 778 N N . THR A 1 95 ? -16.018 3.017 19.199 1.00 97.25 95 THR A N 1
ATOM 779 C CA . T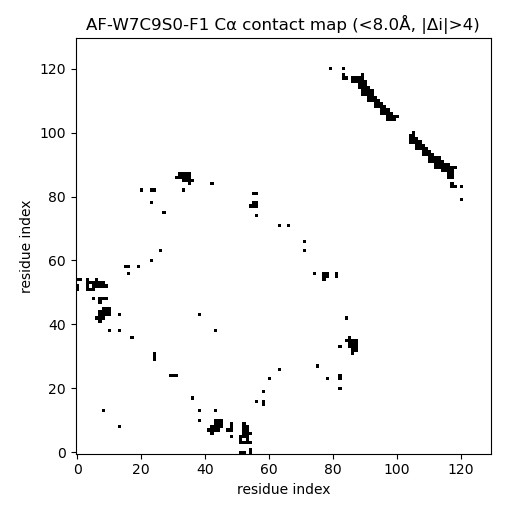HR A 1 95 ? -16.693 3.335 20.455 1.00 97.25 95 THR A CA 1
ATOM 780 C C . THR A 1 95 ? -15.650 3.456 21.555 1.00 97.25 95 THR A C 1
ATOM 782 O O . THR A 1 95 ? -14.880 2.525 21.777 1.00 97.25 95 THR A O 1
ATOM 785 N N . ASN A 1 96 ? -15.631 4.585 22.260 1.00 97.06 96 ASN A N 1
ATOM 786 C CA . ASN A 1 96 ? -14.820 4.774 23.461 1.00 97.06 96 ASN A CA 1
ATOM 787 C C . ASN A 1 96 ? -15.757 4.968 24.653 1.00 97.06 96 ASN A C 1
ATOM 789 O O . ASN A 1 96 ? -16.657 5.804 24.610 1.00 97.06 96 ASN A O 1
ATOM 793 N N . LEU A 1 97 ? -15.538 4.190 25.704 1.00 96.81 97 LEU A N 1
ATOM 794 C CA . LEU A 1 97 ? -16.299 4.218 26.938 1.00 96.81 97 LEU A CA 1
ATOM 795 C C . LEU A 1 97 ? -15.355 4.580 28.078 1.00 96.81 97 LEU A C 1
ATOM 797 O O . LEU A 1 97 ? -14.406 3.850 2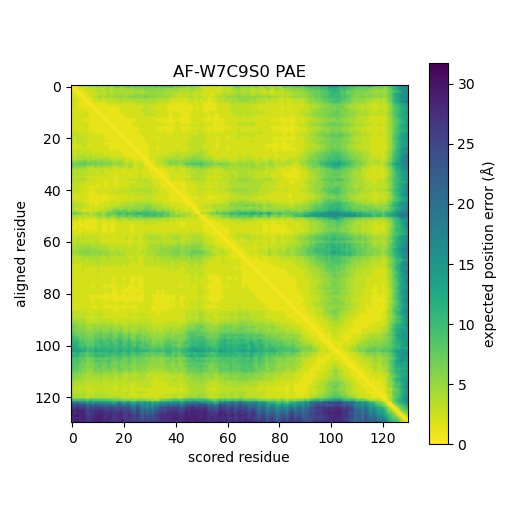8.358 1.00 96.81 97 LEU A O 1
ATOM 801 N N . THR A 1 98 ? -15.651 5.679 28.758 1.00 97.12 98 THR A N 1
ATOM 802 C CA . THR A 1 98 ? -15.010 6.032 30.022 1.00 97.12 98 THR A CA 1
ATOM 803 C C . THR A 1 98 ? -16.032 5.845 31.134 1.00 97.12 98 THR A C 1
ATOM 805 O O . THR A 1 98 ? -17.117 6.420 31.087 1.00 97.12 98 THR A O 1
ATOM 808 N N . LEU A 1 99 ? -15.699 5.011 32.114 1.00 96.25 99 LEU A N 1
ATOM 809 C CA . LEU A 1 99 ? -16.517 4.727 33.288 1.00 96.25 99 LEU A CA 1
ATOM 810 C C . LEU A 1 99 ? -15.806 5.262 34.522 1.00 96.25 99 LEU A C 1
ATOM 812 O O . LEU A 1 99 ? -14.594 5.109 34.653 1.00 96.25 99 LEU A O 1
ATOM 816 N N . GLU A 1 100 ? -16.560 5.831 35.451 1.00 97.12 100 GLU A N 1
ATOM 817 C CA . GLU A 1 100 ? -16.055 6.168 36.775 1.00 97.12 100 GLU A CA 1
ATOM 818 C C . GLU A 1 100 ? -16.719 5.259 37.808 1.00 97.12 100 GLU A C 1
ATOM 820 O O . GLU A 1 100 ? -17.945 5.166 37.871 1.00 97.12 100 GLU A O 1
ATOM 825 N N . VAL A 1 101 ? -15.910 4.569 38.609 1.00 95.69 101 VAL A N 1
ATOM 826 C CA . VAL A 1 101 ? -16.384 3.699 39.689 1.00 95.69 101 VAL A CA 1
ATOM 827 C C . VAL A 1 101 ? -15.599 4.041 40.946 1.00 95.69 101 VAL A C 1
ATOM 829 O O . VAL A 1 101 ? -14.387 3.846 40.996 1.00 95.69 101 VAL A O 1
ATOM 832 N N . ASN A 1 102 ? -16.287 4.555 41.969 1.00 95.88 102 ASN A N 1
ATOM 833 C CA . ASN A 1 102 ? -15.688 4.977 43.243 1.00 95.88 102 ASN A CA 1
ATOM 834 C C . ASN A 1 102 ? -14.501 5.953 43.081 1.00 95.88 102 ASN A C 1
ATOM 836 O O . ASN A 1 102 ? -13.493 5.821 43.772 1.00 95.88 102 ASN A O 1
ATOM 840 N N . GLY A 1 103 ? -14.595 6.909 42.150 1.00 94.75 103 GLY A N 1
ATOM 841 C CA . GLY A 1 103 ? -13.529 7.883 41.876 1.00 94.75 103 GLY A CA 1
ATOM 842 C C . GLY A 1 103 ? -12.361 7.348 41.037 1.00 94.75 103 GLY A C 1
ATOM 843 O O . GLY A 1 103 ? -11.404 8.078 40.790 1.00 94.75 103 GLY A O 1
ATOM 844 N N . LEU A 1 104 ? -12.415 6.088 40.588 1.00 95.62 104 LEU A N 1
ATOM 845 C CA . LEU A 1 104 ? -11.443 5.502 39.664 1.00 95.62 104 LEU A CA 1
ATOM 846 C C . LEU A 1 104 ? -11.997 5.513 38.239 1.00 95.62 104 LEU A C 1
ATOM 848 O O . LEU A 1 104 ? -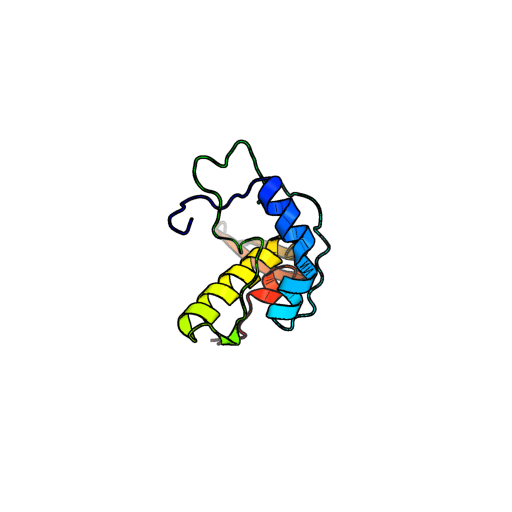13.123 5.076 38.003 1.00 95.62 104 LEU A O 1
ATOM 852 N N . SER A 1 105 ? -11.185 5.974 37.286 1.00 96.00 105 SER A N 1
ATOM 853 C CA . SER A 1 105 ? -11.539 6.009 35.867 1.00 96.00 105 SER A CA 1
ATOM 854 C C . SER A 1 105 ? -11.088 4.734 35.151 1.00 96.00 105 SER A C 1
ATOM 856 O O . SER A 1 105 ? -9.927 4.333 35.233 1.00 96.00 105 SER A O 1
ATOM 858 N N . PHE A 1 106 ? -12.009 4.119 34.418 1.00 97.62 106 PHE A N 1
ATOM 859 C CA . PHE A 1 106 ? -11.789 2.967 33.556 1.00 97.62 106 PHE A CA 1
ATOM 860 C C . PHE A 1 106 ? -12.077 3.366 32.115 1.00 97.62 106 PHE A C 1
ATOM 862 O O . PHE A 1 106 ? -13.062 4.048 31.845 1.00 97.62 106 PHE A O 1
ATOM 869 N N . ASN A 1 107 ? -11.245 2.904 31.186 1.00 97.12 107 ASN A N 1
ATOM 870 C CA . ASN A 1 107 ? -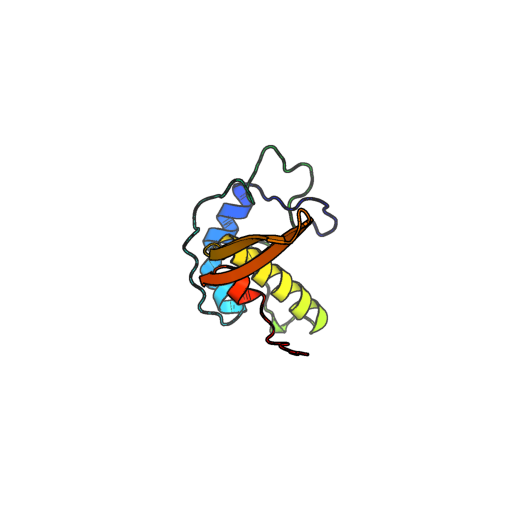11.434 3.144 29.761 1.00 97.12 107 ASN A CA 1
ATOM 871 C C . ASN A 1 107 ? -11.566 1.811 29.028 1.00 97.12 107 ASN A C 1
ATOM 873 O O . ASN A 1 107 ? -10.762 0.903 29.233 1.00 97.12 107 ASN A O 1
ATOM 877 N N . ALA A 1 108 ? -12.558 1.717 28.156 1.00 96.56 108 ALA A N 1
ATOM 878 C CA . ALA A 1 108 ? -12.729 0.627 27.213 1.00 96.56 108 ALA A CA 1
ATOM 879 C C . ALA A 1 108 ? -12.929 1.209 25.814 1.00 96.56 108 ALA A C 1
ATOM 881 O O . ALA A 1 108 ? -13.536 2.266 25.652 1.00 96.56 108 ALA A O 1
ATOM 882 N N . SER A 1 109 ? -12.428 0.524 24.793 1.00 96.69 109 SER A N 1
ATOM 883 C CA . SER A 1 109 ? -12.673 0.899 23.405 1.00 96.69 109 SER A CA 1
ATOM 884 C C . SER A 1 109 ? -12.964 -0.326 22.550 1.00 96.69 109 SER A C 1
ATOM 886 O O . SER A 1 109 ? -12.515 -1.434 22.844 1.00 96.69 109 SER A O 1
ATOM 888 N N . GLY A 1 110 ? -13.752 -0.127 21.498 1.00 96.69 110 GLY A N 1
ATOM 889 C CA . GLY A 1 110 ? -14.113 -1.153 20.527 1.00 96.69 110 GLY A CA 1
ATOM 890 C C . GLY A 1 110 ? -14.186 -0.561 19.126 1.00 96.69 110 GLY A C 1
ATOM 891 O O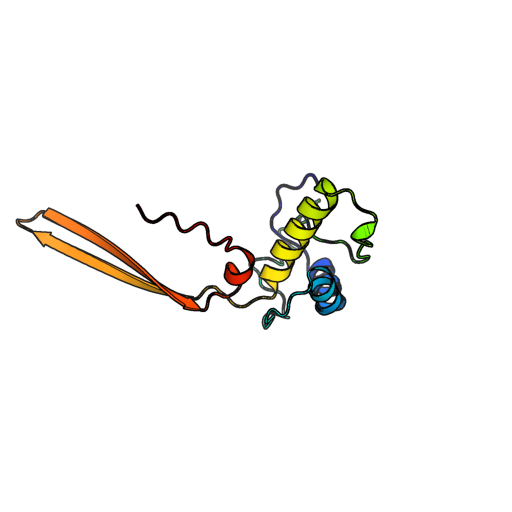 . GLY A 1 110 ? -14.532 0.607 18.971 1.00 96.69 110 GLY A O 1
ATOM 892 N N . ASN A 1 111 ? -13.855 -1.368 18.116 1.00 95.81 111 ASN A N 1
ATOM 893 C CA . ASN A 1 111 ? -13.890 -0.967 16.711 1.00 95.81 111 ASN A CA 1
ATOM 894 C C . ASN A 1 111 ? -14.787 -1.917 15.912 1.00 95.81 111 ASN A C 1
ATOM 896 O O . ASN A 1 111 ? -14.590 -3.132 15.961 1.00 95.81 111 ASN A O 1
ATOM 900 N N . VAL A 1 112 ? -15.706 -1.366 15.121 1.00 96.31 112 VAL A N 1
ATOM 901 C CA . VAL A 1 112 ? -16.574 -2.110 14.202 1.00 96.31 112 VAL A CA 1
ATOM 902 C C . VAL A 1 112 ? -16.203 -1.749 12.758 1.00 96.31 112 VAL A C 1
ATOM 904 O O . VAL A 1 112 ? -16.355 -0.594 12.367 1.00 96.31 112 VAL A O 1
ATOM 907 N N . PRO A 1 113 ? -15.679 -2.690 11.947 1.00 95.19 113 PRO A N 1
ATOM 908 C CA . PRO A 1 113 ? -15.394 -2.441 10.534 1.00 95.19 113 PRO A CA 1
ATOM 909 C C . PRO A 1 113 ? -16.665 -2.108 9.741 1.00 95.19 113 PRO A C 1
ATOM 911 O O . PRO A 1 113 ? -17.608 -2.895 9.753 1.00 95.19 113 PRO A O 1
ATOM 914 N N . MET A 1 114 ? -16.650 -1.001 8.998 1.00 96.56 114 MET A N 1
ATOM 915 C CA . MET A 1 114 ? -17.749 -0.569 8.122 1.00 96.56 114 MET A CA 1
ATOM 916 C C . MET A 1 114 ? -17.427 -0.843 6.652 1.00 96.56 114 MET A C 1
ATOM 918 O O . MET A 1 114 ? -18.225 -1.443 5.938 1.00 96.56 114 MET A O 1
ATOM 922 N N . GLU A 1 115 ? -16.215 -0.492 6.215 1.00 95.00 115 GLU A N 1
ATOM 923 C CA . GLU A 1 115 ? -15.711 -0.791 4.873 1.00 95.00 115 GLU A CA 1
ATOM 924 C C . GLU A 1 115 ? -14.292 -1.344 4.956 1.00 95.00 115 GLU A C 1
ATOM 926 O O . GLU A 1 115 ? -13.422 -0.766 5.607 1.00 95.00 115 GLU A O 1
ATOM 931 N N . LYS A 1 116 ? -14.025 -2.466 4.275 1.00 93.88 116 LYS A N 1
ATOM 932 C CA . LYS A 1 116 ? -12.695 -3.094 4.315 1.00 93.88 116 LYS A CA 1
ATOM 933 C C . LYS A 1 116 ? -11.623 -2.260 3.600 1.00 93.88 116 LYS A C 1
ATOM 935 O O . LYS A 1 116 ? -10.465 -2.324 4.007 1.00 93.88 116 LYS A O 1
ATOM 940 N N . GLY A 1 117 ? -11.980 -1.504 2.559 1.00 95.44 117 GLY A N 1
ATOM 941 C CA . GLY A 1 117 ? -11.023 -0.731 1.763 1.00 95.44 117 GLY A CA 1
ATOM 942 C C . GLY A 1 117 ? -9.788 -1.548 1.365 1.00 95.44 117 GLY A C 1
ATOM 943 O O . GLY A 1 117 ? -9.880 -2.745 1.079 1.00 95.44 117 GLY A O 1
ATOM 944 N N . TRP A 1 118 ? -8.613 -0.922 1.433 1.00 94.94 118 TRP A N 1
ATOM 945 C CA . TRP A 1 118 ? -7.310 -1.557 1.202 1.00 94.94 118 TRP A CA 1
ATOM 946 C C . TRP A 1 118 ? -7.043 -2.801 2.068 1.00 94.94 118 TRP A C 1
ATOM 948 O O . TRP A 1 118 ? -6.299 -3.694 1.658 1.00 94.94 118 TRP A O 1
ATOM 958 N N . LYS A 1 119 ? -7.686 -2.923 3.239 1.00 93.56 119 LYS A N 1
ATOM 959 C CA . LYS A 1 119 ? -7.502 -4.062 4.152 1.00 93.56 119 LYS A CA 1
ATOM 960 C C . LYS A 1 119 ? -7.986 -5.382 3.545 1.00 93.56 119 LYS A C 1
ATOM 962 O O . LYS A 1 119 ? -7.520 -6.442 3.963 1.00 93.56 119 LYS A O 1
ATOM 967 N N . ALA A 1 120 ? -8.850 -5.336 2.526 1.00 92.56 120 ALA A N 1
ATOM 968 C CA . ALA A 1 120 ? -9.303 -6.521 1.798 1.00 92.56 120 ALA A CA 1
ATOM 969 C C . ALA A 1 120 ? -8.160 -7.308 1.123 1.00 92.56 120 ALA A C 1
ATOM 971 O O . ALA A 1 120 ? -8.310 -8.505 0.909 1.00 92.56 120 ALA A O 1
ATOM 972 N N . LEU A 1 121 ? -7.015 -6.672 0.835 1.00 90.12 121 LEU A N 1
ATOM 973 C CA . LEU A 1 121 ? -5.827 -7.342 0.283 1.00 90.12 121 LEU A CA 1
ATOM 974 C C . LEU A 1 121 ? -4.851 -7.874 1.347 1.00 90.12 121 LEU A C 1
ATOM 976 O O . LEU A 1 121 ? -3.893 -8.560 0.997 1.00 90.12 121 LEU A O 1
ATOM 980 N N . THR A 1 122 ? -5.062 -7.548 2.626 1.00 82.19 122 THR A N 1
ATOM 981 C CA . THR A 1 122 ? -4.159 -7.935 3.730 1.00 82.19 122 THR A CA 1
ATOM 982 C C . THR A 1 122 ? -4.639 -9.126 4.550 1.00 82.19 122 THR A C 1
ATOM 984 O O . THR A 1 122 ? -3.853 -9.698 5.299 1.00 82.19 122 THR A O 1
ATOM 987 N N . SER A 1 123 ? -5.923 -9.479 4.478 1.00 64.38 123 SER A N 1
ATOM 988 C CA . SER A 1 123 ? -6.492 -10.489 5.368 1.00 64.38 123 SER A CA 1
ATOM 989 C C . SER A 1 123 ? -6.231 -11.905 4.862 1.00 64.38 123 SER A C 1
ATOM 991 O O . SER A 1 123 ? -7.017 -12.427 4.075 1.00 64.38 123 SER A O 1
ATOM 993 N N . ASP A 1 124 ? -5.185 -12.535 5.394 1.00 54.38 124 ASP A N 1
ATOM 994 C CA . ASP A 1 124 ? -5.238 -13.964 5.691 1.00 54.38 124 ASP A CA 1
ATOM 995 C C . ASP A 1 124 ? -6.200 -14.141 6.873 1.00 54.38 124 ASP A C 1
ATOM 997 O O . ASP A 1 124 ? -6.003 -13.571 7.950 1.00 54.38 124 ASP A O 1
ATOM 1001 N N . GLU A 1 125 ? -7.282 -14.892 6.682 1.00 45.09 125 GLU A N 1
ATOM 1002 C CA . GLU A 1 125 ? -8.192 -15.275 7.762 1.00 45.09 125 GLU A CA 1
ATOM 1003 C C . GLU A 1 125 ? -7.516 -16.279 8.711 1.00 45.09 125 GLU A C 1
ATOM 100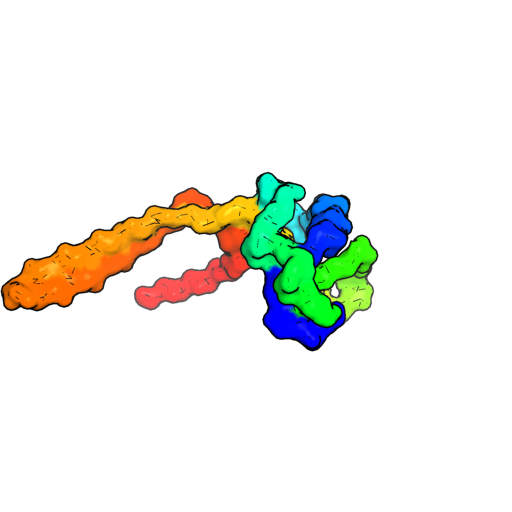5 O O . GLU A 1 125 ? -7.911 -17.433 8.818 1.00 45.09 125 GLU A O 1
ATOM 1010 N N . SER A 1 126 ? -6.504 -15.853 9.465 1.00 40.09 126 SER A N 1
ATOM 1011 C CA . SER A 1 126 ? -6.077 -16.559 10.671 1.00 40.09 126 SER A CA 1
ATOM 1012 C C . SER A 1 126 ? -6.790 -15.960 11.881 1.00 40.09 126 SER A C 1
ATOM 1014 O O . SER A 1 126 ? -6.173 -15.370 12.770 1.00 40.09 126 SER A O 1
ATOM 1016 N N . LYS A 1 127 ? -8.120 -16.110 11.925 1.00 39.22 127 LYS A N 1
ATOM 1017 C CA . LYS A 1 127 ? -8.865 -16.022 13.184 1.00 39.22 127 LYS A CA 1
ATOM 1018 C C . LYS A 1 127 ? -8.520 -17.257 14.023 1.00 39.22 127 LYS A C 1
ATOM 1020 O O . LYS A 1 127 ? -9.117 -18.314 13.859 1.00 39.22 127 LYS A O 1
ATOM 1025 N N . LYS A 1 128 ? -7.565 -17.129 14.943 1.00 32.56 128 LYS A N 1
ATOM 1026 C CA . LYS A 1 128 ? -7.626 -17.874 16.206 1.00 32.56 128 LYS A CA 1
ATOM 1027 C C . LYS A 1 128 ? -8.216 -16.927 17.239 1.00 32.56 128 LYS A C 1
ATOM 1029 O O . LYS A 1 128 ? -7.495 -16.129 17.831 1.00 32.56 128 LYS A O 1
ATOM 1034 N N . GLU A 1 129 ? -9.533 -16.990 17.391 1.00 35.34 129 GLU A N 1
ATOM 1035 C CA . GLU A 1 129 ? -10.184 -16.539 18.618 1.00 35.34 129 GLU A CA 1
ATOM 1036 C C . GLU A 1 129 ? -9.668 -17.439 19.758 1.00 35.34 129 GLU A C 1
ATOM 1038 O O . GLU A 1 129 ? -9.594 -18.662 19.609 1.00 35.34 129 GLU A O 1
ATOM 1043 N N . LYS A 1 130 ? -9.195 -16.813 20.837 1.00 29.50 130 LYS A N 1
ATOM 1044 C CA . LYS A 1 130 ? -8.931 -17.454 22.127 1.00 29.50 130 LYS A CA 1
ATOM 1045 C C . LYS A 1 130 ? -10.089 -17.136 23.054 1.00 29.50 130 LYS A C 1
ATOM 1047 O O . LYS A 1 130 ? -10.569 -15.984 22.968 1.00 29.50 130 LYS A O 1
#